Protein AF-A0A972IH77-F1 (afdb_monomer_lite)

Structure (mmCIF, N/CA/C/O backbone):
data_AF-A0A972IH77-F1
#
_entry.id   AF-A0A972IH77-F1
#
loop_
_atom_site.group_PDB
_atom_site.id
_atom_site.type_symbol
_atom_site.label_atom_id
_atom_site.label_alt_id
_atom_site.label_comp_id
_atom_site.label_asym_id
_atom_site.label_entity_id
_atom_site.label_seq_id
_atom_site.pdbx_PDB_ins_code
_atom_site.Cartn_x
_atom_site.Cartn_y
_atom_site.Cartn_z
_atom_site.occupancy
_atom_site.B_iso_or_equiv
_atom_site.auth_seq_id
_atom_site.auth_comp_id
_atom_site.auth_asym_id
_atom_site.auth_atom_id
_atom_site.pdbx_PDB_model_num
ATOM 1 N N . MET A 1 1 ? -26.146 19.045 13.809 1.00 35.78 1 MET A N 1
ATOM 2 C CA . MET A 1 1 ? -25.933 17.876 12.928 1.00 35.78 1 MET A CA 1
ATOM 3 C C . MET A 1 1 ? -24.527 17.370 13.223 1.00 35.78 1 MET A C 1
ATOM 5 O O . MET A 1 1 ? -23.576 18.064 12.896 1.00 35.78 1 MET A O 1
ATOM 9 N N . SER A 1 2 ? -24.388 16.290 13.991 1.00 40.09 2 SER A N 1
ATOM 10 C CA . SER A 1 2 ? -23.109 15.825 14.549 1.00 40.09 2 SER A CA 1
ATOM 11 C C . SER A 1 2 ? -22.182 15.271 13.461 1.00 40.09 2 SER A C 1
ATOM 13 O O . SER A 1 2 ? -22.385 14.157 12.984 1.00 40.09 2 SER A O 1
ATOM 15 N N . MET A 1 3 ? -21.156 16.037 13.081 1.00 47.47 3 MET A N 1
ATOM 16 C CA . MET A 1 3 ? -19.996 15.510 12.362 1.00 47.47 3 MET A CA 1
ATOM 17 C C . MET A 1 3 ? -19.123 14.750 13.365 1.00 47.47 3 MET A C 1
ATOM 19 O O . MET A 1 3 ? -18.404 15.369 14.143 1.00 47.47 3 MET A O 1
ATOM 23 N N . GLN A 1 4 ? -19.188 13.422 13.374 1.00 53.59 4 GLN A N 1
ATOM 24 C CA . GLN A 1 4 ? -18.115 12.608 13.948 1.00 53.59 4 GLN A CA 1
ATOM 25 C C . GLN A 1 4 ? -17.537 11.714 12.854 1.00 53.59 4 GLN A C 1
ATOM 27 O O . GLN A 1 4 ? -18.087 10.663 12.535 1.00 53.59 4 GLN A O 1
ATOM 32 N N . PRO A 1 5 ? -16.476 12.193 12.200 1.00 60.94 5 PRO A N 1
ATOM 33 C CA . PRO A 1 5 ? -15.297 11.355 11.994 1.00 60.94 5 PRO A CA 1
ATOM 34 C C . PRO A 1 5 ? -14.035 12.184 12.310 1.00 60.94 5 PRO A C 1
ATOM 36 O O . PRO A 1 5 ? -14.005 13.388 12.087 1.00 60.94 5 PRO A O 1
ATOM 39 N N . ILE A 1 6 ? -12.971 11.633 12.879 1.00 53.50 6 ILE A N 1
ATOM 40 C CA . ILE A 1 6 ? -11.896 10.946 12.154 1.00 53.50 6 ILE A CA 1
ATOM 41 C C . ILE A 1 6 ? -10.979 10.390 13.246 1.00 53.50 6 ILE A C 1
ATOM 43 O O . ILE A 1 6 ? -10.525 11.166 14.082 1.00 53.50 6 ILE A O 1
ATOM 47 N N . ASP A 1 7 ? -10.642 9.102 13.217 1.00 54.00 7 ASP A N 1
ATOM 48 C CA . ASP A 1 7 ? -9.379 8.696 13.830 1.00 54.00 7 ASP A CA 1
ATOM 49 C C . ASP A 1 7 ? -8.707 7.583 13.015 1.00 54.00 7 ASP A C 1
ATOM 51 O O . ASP A 1 7 ? -9.267 6.503 12.831 1.00 54.00 7 ASP A O 1
ATOM 55 N N . LEU A 1 8 ? -7.532 7.907 12.473 1.00 59.44 8 LEU A N 1
ATOM 56 C CA . LEU A 1 8 ? -6.726 7.152 11.508 1.00 59.44 8 LEU A CA 1
ATOM 57 C C . LEU A 1 8 ? -5.463 6.559 12.170 1.00 59.44 8 LEU A C 1
ATOM 59 O O . LEU A 1 8 ? -4.467 6.388 11.471 1.00 59.44 8 LEU A O 1
ATOM 63 N N . LEU A 1 9 ? -5.537 6.230 13.474 1.00 56.03 9 LEU A N 1
ATOM 64 C CA . LEU A 1 9 ? -4.468 5.827 14.425 1.00 56.03 9 LEU A CA 1
ATOM 65 C C . LEU A 1 9 ? -4.000 6.993 15.332 1.00 56.03 9 LEU A C 1
ATOM 67 O O . LEU A 1 9 ? -2.917 7.536 15.145 1.00 56.03 9 LEU A O 1
ATOM 71 N N . GLY A 1 10 ? -4.824 7.374 16.311 1.00 45.41 10 GLY A N 1
ATOM 72 C CA . GLY A 1 10 ? -4.765 8.644 17.046 1.00 45.41 10 GLY A CA 1
ATOM 73 C C . GLY A 1 10 ? -3.434 9.066 17.674 1.00 45.41 10 GLY A C 1
ATOM 74 O O . GLY A 1 10 ? -2.814 8.332 18.444 1.00 45.41 10 GLY A O 1
ATOM 75 N N . GLY A 1 11 ? -3.075 10.323 17.382 1.00 55.72 11 GLY A N 1
ATOM 76 C CA . GLY A 1 11 ? -1.849 11.033 17.759 1.00 55.72 11 GLY A CA 1
ATOM 77 C C . GLY A 1 11 ? -1.211 11.685 16.526 1.00 55.72 11 GLY A C 1
ATOM 78 O O . GLY A 1 11 ? -1.188 11.081 15.458 1.00 55.72 11 GLY A O 1
ATOM 79 N N . GLU A 1 12 ? -0.71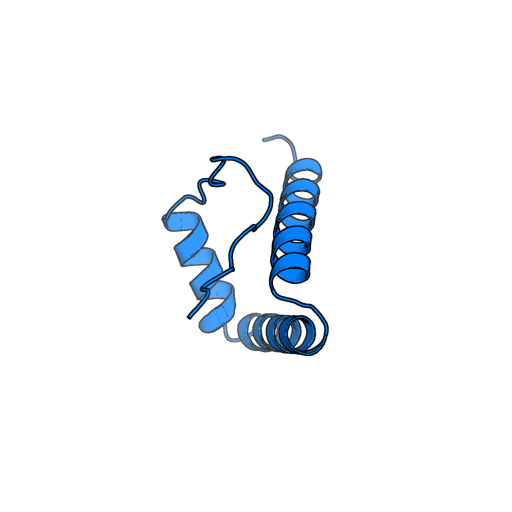6 12.925 16.637 1.00 49.16 12 GLU A N 1
ATOM 80 C CA . GLU A 1 12 ? -0.032 13.639 15.544 1.00 49.16 12 GLU A CA 1
A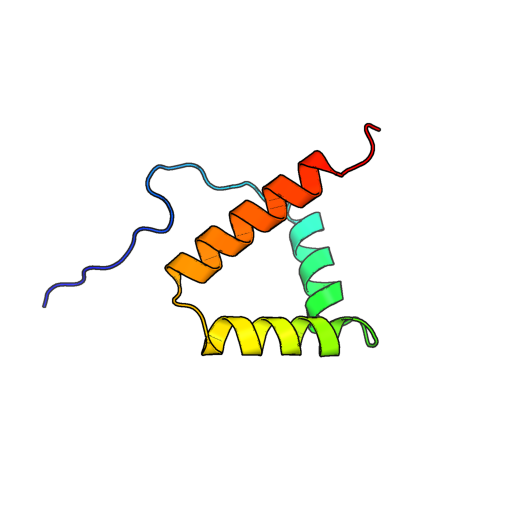TOM 81 C C . GLU A 1 12 ? 1.306 12.964 15.211 1.00 49.16 12 GLU A C 1
ATOM 83 O O . GLU A 1 12 ? 2.384 13.380 15.624 1.00 49.16 12 GLU A O 1
ATOM 88 N N . SER A 1 13 ? 1.262 11.866 14.475 1.00 52.88 13 SER A N 1
ATOM 89 C CA . SER A 1 13 ? 2.443 11.298 13.843 1.00 52.88 13 SER A CA 1
ATOM 90 C C . SER A 1 13 ? 2.101 11.002 12.401 1.00 52.88 13 SER A C 1
ATOM 92 O O . SER A 1 13 ? 1.728 9.901 12.006 1.00 52.88 13 SER A O 1
ATOM 94 N N . VAL A 1 14 ? 2.207 12.069 11.615 1.00 57.41 14 VAL A N 1
ATOM 95 C CA . VAL A 1 14 ? 2.218 12.017 10.160 1.00 57.41 14 VAL A CA 1
ATOM 96 C C . VAL A 1 14 ? 3.455 11.221 9.763 1.00 57.41 14 VAL A C 1
ATOM 98 O O . VAL A 1 14 ? 4.582 11.656 9.997 1.00 57.41 14 VAL A O 1
ATOM 101 N N . TYR A 1 15 ? 3.267 10.045 9.169 1.00 60.75 15 TYR A N 1
ATOM 102 C CA . TYR A 1 15 ? 4.367 9.382 8.480 1.00 60.75 15 TYR A CA 1
ATOM 103 C C . TYR A 1 15 ? 4.769 10.285 7.313 1.00 60.75 15 TYR A C 1
ATOM 105 O O . TYR A 1 15 ? 4.026 10.415 6.339 1.00 60.75 15 TYR A O 1
ATOM 113 N N . CYS A 1 16 ? 5.903 10.974 7.431 1.00 67.31 16 CYS A N 1
ATOM 114 C CA . CYS A 1 16 ? 6.423 11.789 6.342 1.00 67.31 16 CYS A CA 1
ATOM 115 C C . CYS A 1 16 ? 6.873 10.864 5.211 1.00 67.31 16 CYS A C 1
ATOM 117 O O . CYS A 1 16 ? 7.955 10.281 5.261 1.00 67.31 16 CYS A O 1
ATOM 119 N N . ILE A 1 17 ? 6.042 10.734 4.181 1.00 71.75 17 ILE A N 1
ATOM 120 C CA . ILE A 1 17 ? 6.463 10.162 2.904 1.00 71.75 17 ILE A CA 1
ATOM 121 C C . ILE A 1 17 ? 7.184 11.277 2.149 1.00 71.75 17 ILE A C 1
ATOM 123 O O . ILE A 1 17 ? 6.616 12.350 1.940 1.00 71.75 17 ILE A O 1
ATOM 127 N N . LYS A 1 18 ? 8.438 11.045 1.744 1.00 80.69 18 LYS A N 1
ATOM 128 C CA . LYS A 1 18 ? 9.171 12.014 0.921 1.00 80.69 18 LYS A CA 1
ATOM 129 C C . LYS A 1 18 ? 8.410 12.232 -0.389 1.00 80.69 18 LYS A C 1
ATOM 131 O O . LYS A 1 18 ? 7.991 11.258 -1.012 1.00 80.69 18 LYS A O 1
ATOM 136 N N . GLU A 1 19 ? 8.280 13.478 -0.834 1.00 84.50 19 GLU A N 1
ATOM 137 C CA . GLU A 1 19 ? 7.531 13.827 -2.051 1.00 84.50 19 GLU A CA 1
ATOM 138 C C . GLU A 1 19 ? 7.974 13.001 -3.270 1.00 84.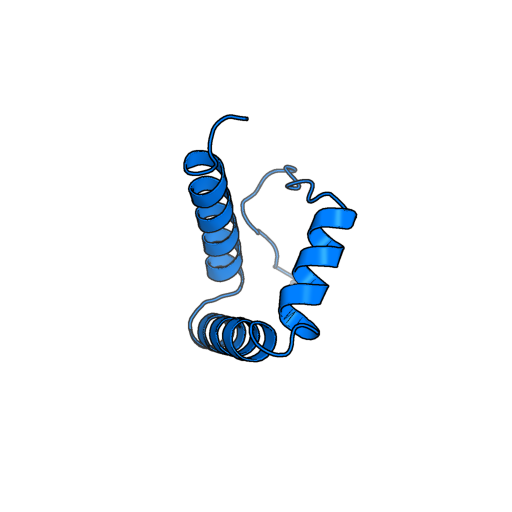50 19 GLU A C 1
ATOM 140 O O . GLU A 1 19 ? 7.136 12.410 -3.945 1.00 84.50 19 GLU A O 1
ATOM 145 N N . ASP A 1 20 ? 9.284 12.830 -3.473 1.00 85.50 20 ASP A N 1
ATOM 146 C CA . ASP A 1 20 ? 9.827 12.001 -4.560 1.00 85.50 20 ASP A CA 1
ATOM 147 C C . ASP A 1 20 ? 9.381 10.531 -4.478 1.00 85.50 20 ASP A C 1
ATOM 149 O O . ASP A 1 20 ? 9.113 9.884 -5.493 1.00 85.50 20 ASP A O 1
ATOM 153 N N . GLN A 1 21 ? 9.312 9.975 -3.263 1.00 84.62 21 GLN A N 1
ATOM 154 C CA . GLN A 1 21 ? 8.872 8.593 -3.047 1.00 84.62 21 GLN A CA 1
ATOM 155 C C . GLN A 1 21 ? 7.379 8.459 -3.332 1.00 84.62 21 GLN A C 1
ATOM 157 O O . GLN A 1 21 ? 6.949 7.467 -3.925 1.00 84.62 21 GLN A O 1
ATOM 162 N N . LEU A 1 22 ? 6.595 9.468 -2.950 1.00 88.50 22 LEU A N 1
ATOM 163 C CA . LEU A 1 22 ? 5.173 9.524 -3.247 1.00 88.50 22 LEU A CA 1
ATOM 164 C C . LEU A 1 22 ? 4.933 9.644 -4.759 1.00 88.50 22 LEU A C 1
ATOM 166 O O . LEU A 1 22 ? 4.150 8.874 -5.311 1.00 88.50 22 LEU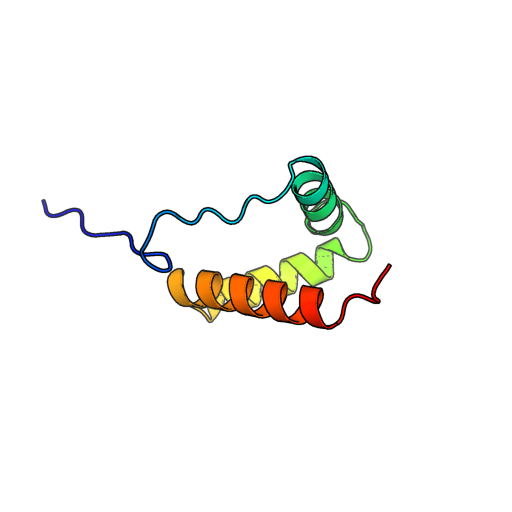 A O 1
ATOM 170 N N . ALA A 1 23 ? 5.657 10.533 -5.443 1.00 91.12 23 ALA A N 1
ATOM 171 C CA . ALA A 1 23 ? 5.579 10.708 -6.890 1.00 91.12 23 ALA A CA 1
ATOM 172 C C . ALA A 1 23 ? 5.899 9.403 -7.633 1.00 91.12 23 ALA A C 1
ATOM 174 O O . ALA A 1 23 ? 5.110 8.953 -8.462 1.00 91.12 23 ALA A O 1
ATOM 175 N N . ARG A 1 24 ? 6.995 8.726 -7.270 1.00 91.75 24 ARG A N 1
ATOM 176 C CA . ARG A 1 24 ? 7.365 7.440 -7.877 1.00 91.75 24 ARG A CA 1
ATOM 177 C C . ARG A 1 24 ? 6.356 6.329 -7.581 1.00 91.75 24 ARG A C 1
ATOM 179 O O . ARG A 1 24 ? 6.106 5.481 -8.435 1.00 91.75 24 ARG A O 1
ATOM 186 N N . SER A 1 25 ? 5.751 6.340 -6.392 1.00 91.88 25 SER A N 1
ATOM 187 C CA . SER A 1 25 ? 4.667 5.411 -6.049 1.00 91.88 25 SER A CA 1
ATOM 188 C C . SER A 1 25 ? 3.451 5.631 -6.952 1.00 91.88 25 SER A C 1
ATOM 190 O O . SER A 1 25 ? 2.874 4.664 -7.448 1.00 91.88 25 SER A O 1
ATOM 192 N N . PHE A 1 26 ? 3.100 6.890 -7.233 1.00 93.62 26 PHE A N 1
ATOM 193 C CA . PHE A 1 26 ? 2.036 7.226 -8.178 1.00 93.62 26 PHE A CA 1
ATOM 194 C C . PHE A 1 26 ? 2.371 6.835 -9.614 1.00 93.62 26 PHE A C 1
ATOM 196 O O . PHE A 1 26 ? 1.509 6.296 -10.304 1.00 93.62 26 PHE A O 1
ATOM 203 N N . GLU A 1 27 ? 3.606 7.046 -10.066 1.00 95.06 27 GLU A N 1
ATOM 204 C CA . GLU A 1 27 ? 4.039 6.586 -11.387 1.00 95.06 27 GLU A CA 1
ATOM 205 C C . GLU A 1 27 ? 3.874 5.071 -11.531 1.00 95.06 27 GLU A C 1
ATOM 207 O O . GLU A 1 27 ? 3.261 4.609 -12.493 1.00 95.06 27 GLU A O 1
ATOM 212 N N . LEU A 1 28 ? 4.327 4.295 -10.544 1.00 95.81 28 LEU A N 1
ATOM 213 C CA . LEU A 1 28 ? 4.196 2.840 -10.573 1.00 95.81 28 LEU A CA 1
ATOM 214 C C . LEU A 1 28 ? 2.726 2.389 -10.525 1.00 95.81 28 LEU A C 1
ATOM 216 O O . LEU A 1 28 ? 2.325 1.481 -11.249 1.00 95.81 28 LEU A O 1
ATOM 220 N N . ALA A 1 29 ? 1.913 3.033 -9.686 1.00 95.62 29 ALA A N 1
ATOM 221 C CA . ALA A 1 29 ? 0.516 2.662 -9.492 1.00 95.62 29 ALA A CA 1
ATOM 222 C C . ALA A 1 29 ? -0.404 3.104 -10.640 1.00 95.62 29 ALA A C 1
ATOM 224 O O . ALA A 1 29 ? -1.433 2.465 -10.860 1.00 95.62 29 ALA A O 1
ATOM 225 N N . GLN A 1 30 ? -0.083 4.188 -11.352 1.00 94.81 30 GLN A N 1
ATOM 226 C CA . GLN A 1 30 ? -0.993 4.811 -12.326 1.00 94.81 30 GLN A CA 1
ATOM 227 C C . GLN A 1 30 ? -0.468 4.843 -13.765 1.00 94.81 30 GLN A C 1
ATOM 229 O O . GLN A 1 30 ? -1.269 4.972 -14.686 1.00 94.81 30 GLN A O 1
ATOM 234 N N . ARG A 1 31 ? 0.852 4.794 -13.978 1.00 94.12 31 ARG A N 1
ATOM 235 C CA . ARG A 1 31 ? 1.465 5.043 -15.295 1.00 94.12 31 ARG A CA 1
ATOM 236 C C . ARG A 1 31 ? 2.289 3.873 -15.824 1.00 94.12 31 ARG A C 1
ATOM 238 O O . ARG A 1 31 ? 2.438 3.761 -17.036 1.00 94.12 31 ARG A O 1
ATOM 245 N N . ASP A 1 32 ? 2.810 3.007 -14.956 1.00 96.56 32 ASP A N 1
ATOM 246 C CA . ASP A 1 32 ? 3.580 1.839 -15.389 1.00 96.56 32 ASP A CA 1
ATOM 247 C C . ASP A 1 32 ? 2.678 0.793 -16.077 1.00 96.56 32 ASP A C 1
ATOM 249 O O . ASP A 1 32 ? 1.767 0.264 -15.436 1.00 96.56 32 ASP A O 1
ATOM 253 N N . PRO A 1 33 ? 2.910 0.438 -17.355 1.00 94.62 33 PRO A N 1
ATOM 254 C CA . PRO A 1 33 ? 1.990 -0.406 -18.124 1.00 94.62 33 PRO A CA 1
ATOM 255 C C . PRO A 1 33 ? 1.881 -1.845 -17.600 1.00 94.62 33 PRO A C 1
ATOM 257 O O . PRO A 1 33 ? 0.904 -2.531 -17.897 1.00 94.62 33 PRO A O 1
ATOM 260 N N . VAL A 1 34 ? 2.864 -2.316 -16.827 1.00 96.25 34 VAL A N 1
ATOM 261 C CA . VAL A 1 34 ? 2.892 -3.685 -16.291 1.00 96.25 34 VAL A CA 1
ATOM 262 C C . VAL A 1 34 ? 2.335 -3.735 -14.868 1.00 96.25 34 VAL A C 1
ATOM 264 O O . VAL A 1 34 ? 1.544 -4.615 -14.522 1.00 96.25 34 VAL A O 1
ATOM 267 N N . SER A 1 35 ? 2.749 -2.794 -14.029 1.00 96.62 35 SER A N 1
ATOM 268 C CA . SER A 1 35 ? 2.458 -2.767 -12.597 1.00 96.62 35 SER A CA 1
ATOM 269 C C . SER A 1 35 ? 1.149 -2.053 -12.299 1.00 96.62 35 SER A C 1
ATOM 271 O O . SER A 1 35 ? 0.422 -2.504 -11.414 1.00 96.62 35 SER A O 1
ATOM 273 N N . SER A 1 36 ? 0.804 -0.999 -13.049 1.00 97.75 36 SER A N 1
ATOM 274 C CA . SER A 1 36 ? -0.409 -0.213 -12.806 1.00 97.75 36 SER A CA 1
ATOM 275 C C . SER A 1 36 ? -1.676 -1.075 -12.811 1.00 97.75 36 SER A C 1
ATOM 277 O O . SER A 1 36 ? -2.397 -1.016 -11.814 1.00 97.75 36 SER A O 1
ATOM 279 N N . PRO A 1 37 ? -1.934 -1.963 -13.798 1.00 97.81 37 PRO A N 1
ATOM 280 C CA . PRO A 1 37 ? -3.140 -2.795 -13.775 1.00 97.81 37 PRO A CA 1
ATOM 281 C C . PRO A 1 37 ? -3.233 -3.686 -12.529 1.00 97.81 37 PRO A C 1
ATOM 283 O O . PRO A 1 37 ? -4.305 -3.848 -11.952 1.00 97.81 37 PRO A O 1
ATOM 286 N N . ARG A 1 38 ? -2.097 -4.233 -12.075 1.00 97.94 38 ARG A N 1
ATOM 287 C CA . ARG A 1 38 ? -2.028 -5.117 -10.901 1.00 97.94 38 ARG A CA 1
ATOM 288 C C . ARG A 1 38 ? -2.248 -4.345 -9.603 1.00 97.94 38 ARG A C 1
ATOM 290 O O . ARG A 1 38 ? -2.977 -4.809 -8.733 1.00 97.94 38 ARG A O 1
ATOM 297 N N . ILE A 1 39 ? -1.624 -3.174 -9.482 1.00 97.50 39 ILE A N 1
ATOM 298 C CA . ILE A 1 39 ? -1.734 -2.319 -8.298 1.00 97.50 39 ILE A CA 1
ATOM 299 C C . ILE A 1 39 ? -3.153 -1.759 -8.184 1.00 97.50 39 ILE A C 1
ATOM 301 O O . ILE A 1 39 ? -3.736 -1.821 -7.107 1.00 97.50 39 ILE A O 1
ATOM 305 N N . GLN A 1 40 ? -3.739 -1.274 -9.280 1.00 97.88 40 GLN A N 1
ATOM 306 C CA . GLN A 1 40 ? -5.112 -0.760 -9.283 1.00 97.88 40 GLN A CA 1
ATOM 307 C C . GLN A 1 40 ? -6.137 -1.850 -8.954 1.00 97.88 40 GLN A C 1
ATOM 309 O O . GLN A 1 40 ? -7.054 -1.598 -8.177 1.00 97.88 40 GLN A O 1
ATOM 314 N N . ALA A 1 41 ? -5.961 -3.070 -9.475 1.00 97.94 41 ALA A N 1
ATOM 315 C CA . ALA A 1 41 ? -6.826 -4.195 -9.122 1.00 97.94 41 ALA A CA 1
ATOM 316 C C . ALA A 1 41 ? -6.765 -4.515 -7.618 1.00 97.94 41 ALA A C 1
ATOM 318 O O . ALA A 1 41 ? -7.808 -4.638 -6.978 1.00 97.94 41 ALA A O 1
ATOM 319 N N . ALA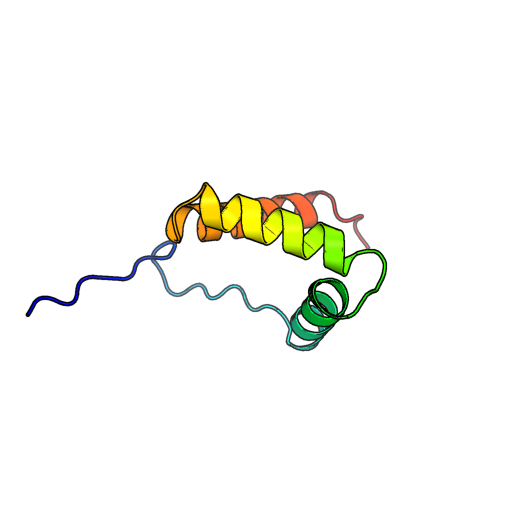 A 1 42 ? -5.559 -4.571 -7.042 1.00 98.06 42 ALA A N 1
ATOM 320 C CA . ALA 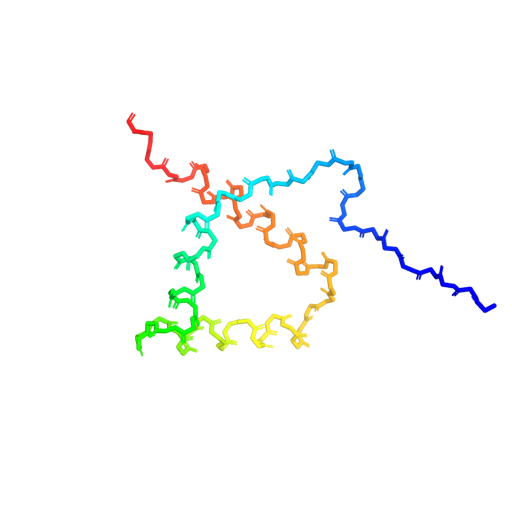A 1 42 ? -5.379 -4.792 -5.608 1.00 98.06 42 ALA A CA 1
ATOM 321 C C . ALA A 1 42 ? -5.972 -3.651 -4.765 1.00 98.06 42 ALA A C 1
ATOM 323 O O . ALA A 1 42 ? -6.601 -3.912 -3.744 1.00 98.06 42 ALA A O 1
ATOM 324 N N . ILE A 1 43 ? -5.818 -2.391 -5.197 1.00 97.12 43 ILE A N 1
ATOM 325 C CA . ILE A 1 43 ? -6.476 -1.249 -4.547 1.00 97.12 43 ILE A CA 1
ATOM 326 C C . ILE A 1 43 ? -7.989 -1.469 -4.555 1.00 97.12 43 ILE A C 1
ATOM 328 O O . ILE A 1 43 ? -8.583 -1.480 -3.484 1.00 97.12 43 ILE A O 1
ATOM 332 N N . GLY A 1 44 ? -8.598 -1.721 -5.717 1.00 97.81 44 GLY A N 1
ATOM 333 C CA . GLY A 1 44 ? -10.045 -1.921 -5.830 1.00 97.81 44 GLY A CA 1
ATOM 334 C C . GLY A 1 44 ? -10.577 -3.045 -4.936 1.00 97.81 44 GLY A C 1
ATOM 335 O O . GLY A 1 44 ? -11.595 -2.871 -4.264 1.00 97.81 44 GLY A O 1
ATOM 336 N N . GLU A 1 45 ? -9.862 -4.168 -4.854 1.00 98.12 45 GLU A N 1
ATOM 337 C CA . GLU A 1 45 ? -10.203 -5.263 -3.942 1.00 98.12 45 GLU A CA 1
ATOM 338 C C . GLU A 1 45 ? -10.181 -4.802 -2.477 1.00 98.12 45 GLU A C 1
ATOM 340 O O . GLU A 1 45 ? -11.164 -4.993 -1.755 1.00 98.12 45 GLU A O 1
ATOM 345 N N . LEU A 1 46 ? -9.116 -4.120 -2.046 1.00 97.50 46 LEU A N 1
ATOM 346 C CA . LEU A 1 46 ? -9.000 -3.585 -0.687 1.00 97.50 46 LEU A CA 1
ATOM 347 C C . LEU A 1 46 ? -10.081 -2.542 -0.378 1.00 97.50 46 LEU A C 1
ATOM 349 O O . LEU A 1 46 ? -10.603 -2.517 0.733 1.00 97.50 46 LEU A O 1
ATOM 353 N N . GLU A 1 47 ? -10.441 -1.683 -1.334 1.00 96.94 47 GLU A N 1
ATOM 354 C CA . GLU A 1 47 ? -11.504 -0.686 -1.150 1.00 96.94 47 GLU A CA 1
ATOM 355 C C . GLU A 1 47 ? -12.893 -1.316 -1.032 1.00 96.94 47 GLU A C 1
ATOM 357 O O . GLU A 1 47 ? -13.747 -0.765 -0.338 1.00 96.94 47 GLU A O 1
ATOM 362 N N . SER A 1 48 ? -13.111 -2.464 -1.678 1.00 97.69 48 SER A N 1
ATOM 363 C CA . SER A 1 48 ? -14.375 -3.204 -1.609 1.00 97.69 48 SER A CA 1
ATOM 364 C C . SER A 1 48 ? -14.519 -4.069 -0.353 1.00 97.69 48 SER A C 1
ATOM 366 O O . SER A 1 48 ? -15.640 -4.363 0.059 1.00 97.69 48 SER A O 1
ATOM 368 N N . THR A 1 49 ? -13.400 -4.474 0.257 1.00 97.75 49 THR A N 1
ATOM 369 C CA . THR A 1 49 ? -13.370 -5.456 1.356 1.00 97.75 49 THR A CA 1
ATOM 370 C C . THR A 1 49 ? -13.079 -4.846 2.721 1.00 97.75 49 THR A C 1
ATOM 372 O O . THR A 1 49 ? -13.513 -5.403 3.727 1.00 97.75 49 THR A O 1
ATOM 375 N N . LEU A 1 50 ? -12.370 -3.715 2.777 1.00 96.50 50 LEU A N 1
ATOM 376 C CA . LEU A 1 50 ? -11.911 -3.104 4.022 1.00 96.50 50 LEU A CA 1
ATOM 377 C C . LEU A 1 50 ? -12.489 -1.702 4.224 1.00 96.50 50 LEU A C 1
ATOM 379 O O . LEU A 1 50 ? -12.553 -0.865 3.315 1.00 96.50 50 LEU A O 1
ATOM 383 N N . THR A 1 51 ? -12.820 -1.392 5.474 1.00 94.50 51 THR A N 1
ATOM 384 C CA . THR A 1 51 ? -13.172 -0.034 5.888 1.00 94.50 51 THR A CA 1
ATOM 385 C C . THR A 1 51 ? -11.982 0.918 5.728 1.00 94.50 51 THR A C 1
ATOM 387 O O . THR A 1 51 ? -10.821 0.519 5.614 1.00 94.50 51 THR A O 1
ATOM 390 N N . ARG A 1 52 ? -12.250 2.229 5.752 1.00 88.00 52 ARG A N 1
ATOM 391 C CA . ARG A 1 52 ? -11.205 3.264 5.659 1.00 88.00 52 ARG A CA 1
ATOM 392 C C . ARG A 1 52 ? -10.092 3.082 6.699 1.00 88.00 52 ARG A C 1
ATOM 394 O O . ARG A 1 52 ? -8.920 3.231 6.362 1.00 88.00 52 ARG A O 1
ATOM 401 N N . ASN A 1 53 ? -10.454 2.763 7.940 1.00 86.75 53 ASN A N 1
ATOM 402 C CA . ASN A 1 53 ? -9.491 2.622 9.031 1.00 86.75 53 ASN A CA 1
ATOM 403 C C . ASN A 1 53 ? -8.695 1.318 8.929 1.00 86.75 53 ASN A C 1
ATOM 405 O O . ASN A 1 53 ? -7.497 1.321 9.194 1.00 86.75 53 ASN A O 1
ATOM 409 N N . GLU A 1 54 ? -9.318 0.230 8.476 1.00 92.75 54 GLU A N 1
ATOM 410 C CA . GLU A 1 54 ? -8.611 -1.027 8.206 1.00 92.75 54 GLU A CA 1
ATOM 411 C C . GLU A 1 54 ? -7.609 -0.872 7.060 1.00 92.75 54 GLU A C 1
ATOM 413 O O . GLU A 1 54 ? -6.481 -1.347 7.170 1.00 92.75 54 GLU A O 1
ATOM 418 N N . ARG A 1 55 ? -7.965 -0.137 5.996 1.00 93.81 55 ARG A N 1
ATOM 419 C CA . ARG A 1 55 ? -7.025 0.197 4.914 1.00 93.81 55 ARG A CA 1
ATOM 420 C C . ARG A 1 55 ? -5.846 1.027 5.409 1.00 93.81 55 ARG A C 1
ATOM 422 O O . ARG A 1 55 ? -4.711 0.748 5.031 1.00 93.81 55 ARG A O 1
ATOM 429 N N . ALA A 1 56 ? -6.099 2.018 6.265 1.00 90.12 56 ALA A N 1
ATOM 430 C CA . ALA A 1 56 ? -5.035 2.811 6.874 1.00 90.12 56 ALA A CA 1
ATOM 431 C C . ALA A 1 56 ? -4.106 1.928 7.723 1.00 90.12 56 ALA A C 1
ATOM 433 O O . ALA A 1 56 ? -2.900 1.913 7.489 1.00 90.12 56 ALA A O 1
ATOM 434 N N . ALA A 1 57 ? -4.661 1.124 8.636 1.00 91.12 57 ALA A N 1
ATOM 435 C CA . ALA A 1 57 ? -3.891 0.197 9.462 1.00 91.12 57 ALA A CA 1
ATOM 436 C C . ALA A 1 57 ? -3.064 -0.788 8.616 1.00 91.12 57 ALA A C 1
ATOM 438 O O . ALA A 1 57 ? -1.879 -0.991 8.884 1.00 91.12 57 ALA A O 1
ATOM 439 N N . LEU A 1 58 ? -3.656 -1.351 7.557 1.00 93.75 58 LEU A N 1
ATOM 440 C CA . LEU A 1 58 ? -2.960 -2.235 6.626 1.00 93.75 58 LEU A CA 1
ATOM 441 C C . LEU A 1 58 ? -1.779 -1.529 5.951 1.00 93.75 58 LEU A C 1
ATOM 443 O O . LEU A 1 58 ? -0.693 -2.103 5.891 1.00 93.75 58 LEU A O 1
ATOM 447 N N . ALA A 1 59 ? -1.960 -0.292 5.480 1.00 90.69 59 ALA A N 1
ATOM 448 C CA . ALA A 1 59 ? -0.887 0.477 4.855 1.00 90.69 59 ALA A CA 1
ATOM 449 C C . ALA A 1 59 ? 0.311 0.652 5.805 1.00 90.69 59 ALA A C 1
ATOM 451 O O . ALA A 1 59 ? 1.445 0.382 5.410 1.00 90.69 59 ALA A O 1
ATOM 452 N N . PHE A 1 60 ? 0.067 1.006 7.072 1.00 88.50 60 PHE A N 1
ATOM 453 C CA . PHE A 1 60 ? 1.130 1.125 8.076 1.00 88.50 60 PHE A CA 1
ATOM 454 C C . PHE A 1 60 ? 1.853 -0.199 8.338 1.00 88.50 60 PHE A C 1
ATOM 456 O O . PHE A 1 60 ? 3.083 -0.231 8.372 1.00 88.50 60 PHE A O 1
ATOM 463 N N . VAL A 1 61 ? 1.114 -1.304 8.470 1.00 91.31 61 VAL A N 1
ATOM 464 C CA . VAL A 1 61 ? 1.704 -2.638 8.677 1.00 91.31 61 VAL A CA 1
ATOM 465 C C . VAL A 1 61 ? 2.546 -3.072 7.475 1.00 91.31 61 VAL A C 1
ATOM 467 O O . VAL A 1 61 ? 3.615 -3.655 7.655 1.00 91.31 61 VAL A O 1
ATOM 470 N N . LEU A 1 62 ? 2.097 -2.795 6.248 1.00 92.25 62 LEU A N 1
ATOM 471 C CA . LEU A 1 62 ? 2.864 -3.106 5.041 1.00 92.25 62 LEU A CA 1
ATOM 472 C C . LEU A 1 62 ? 4.161 -2.295 4.976 1.00 92.25 62 LEU A C 1
ATOM 474 O O . LEU A 1 62 ? 5.211 -2.872 4.703 1.00 92.25 62 LEU A O 1
ATOM 478 N N . ILE A 1 63 ? 4.105 -0.994 5.275 1.00 88.12 63 ILE A N 1
ATOM 479 C CA . ILE A 1 63 ? 5.292 -0.129 5.314 1.00 88.12 63 ILE A CA 1
ATOM 480 C C . ILE A 1 63 ? 6.303 -0.638 6.351 1.00 88.12 63 ILE A C 1
ATOM 482 O O . ILE A 1 63 ? 7.470 -0.826 6.013 1.00 88.12 63 ILE A O 1
ATOM 486 N N . ASP A 1 64 ? 5.867 -0.923 7.582 1.00 88.62 64 ASP A N 1
ATOM 487 C CA . ASP A 1 64 ? 6.739 -1.446 8.647 1.00 88.62 64 ASP A CA 1
ATOM 488 C C . ASP A 1 64 ? 7.427 -2.759 8.239 1.00 88.62 64 ASP A C 1
ATOM 490 O O . ASP A 1 64 ? 8.640 -2.916 8.405 1.00 88.62 64 ASP A O 1
ATOM 494 N N . ARG A 1 65 ? 6.676 -3.689 7.636 1.00 91.69 65 ARG A N 1
ATOM 495 C CA . ARG A 1 65 ? 7.231 -4.951 7.129 1.00 91.69 65 ARG A CA 1
ATOM 496 C C . ARG A 1 65 ? 8.277 -4.715 6.045 1.00 91.69 65 ARG A C 1
ATOM 498 O O . ARG A 1 65 ? 9.355 -5.296 6.127 1.00 91.69 65 ARG A O 1
ATOM 505 N N . LEU A 1 66 ? 7.979 -3.857 5.068 1.00 88.31 66 LEU A N 1
ATOM 506 C CA . LEU A 1 66 ? 8.898 -3.539 3.973 1.00 88.31 66 LEU A CA 1
ATOM 507 C C . LEU A 1 66 ? 10.208 -2.944 4.497 1.00 88.31 66 LEU A C 1
ATOM 509 O O . LEU A 1 66 ? 11.276 -3.379 4.071 1.00 88.31 66 LEU A O 1
ATOM 513 N N . LEU A 1 67 ? 10.134 -2.021 5.462 1.00 85.62 67 LEU A N 1
ATOM 514 C CA . LEU A 1 67 ? 11.309 -1.407 6.087 1.00 85.62 67 LEU A CA 1
ATOM 515 C C . LEU A 1 67 ? 12.171 -2.418 6.846 1.00 85.62 67 LEU A C 1
ATOM 517 O O . LEU A 1 67 ? 13.393 -2.361 6.758 1.00 85.62 67 LEU A O 1
ATOM 521 N N . LYS A 1 68 ? 11.556 -3.372 7.551 1.00 87.94 68 LYS A N 1
ATOM 522 C CA . LYS A 1 68 ? 12.283 -4.431 8.275 1.00 87.94 68 LYS A CA 1
ATOM 523 C C . LYS A 1 68 ? 12.950 -5.449 7.354 1.00 87.94 68 LYS A C 1
ATOM 525 O O . LYS A 1 68 ? 13.902 -6.103 7.763 1.00 87.94 68 LYS A O 1
ATOM 530 N N . THR A 1 69 ? 12.438 -5.606 6.136 1.00 87.06 69 THR A N 1
ATOM 531 C CA . THR A 1 69 ? 13.005 -6.506 5.121 1.00 87.06 69 THR A CA 1
ATOM 532 C C . THR A 1 69 ? 13.927 -5.805 4.128 1.00 87.06 69 THR A C 1
ATOM 534 O O . THR A 1 69 ? 14.521 -6.475 3.283 1.00 87.06 69 THR A O 1
ATOM 537 N N . ALA A 1 70 ? 14.043 -4.476 4.195 1.00 75.06 70 ALA A N 1
ATOM 538 C CA . ALA A 1 70 ? 14.967 -3.741 3.348 1.00 75.06 70 ALA A CA 1
ATOM 539 C C . ALA A 1 70 ? 16.404 -4.162 3.709 1.00 75.06 70 ALA A C 1
ATOM 541 O O . ALA A 1 70 ? 16.740 -4.188 4.896 1.00 75.06 70 ALA A O 1
ATOM 542 N N . PRO A 1 71 ? 17.253 -4.520 2.730 1.00 59.94 71 PRO A N 1
ATOM 543 C CA . PRO A 1 71 ? 18.648 -4.813 3.017 1.00 59.94 71 PRO A CA 1
ATOM 544 C C . PRO A 1 71 ? 19.282 -3.580 3.666 1.00 59.94 71 PRO A C 1
ATOM 546 O O . PRO A 1 71 ? 19.127 -2.470 3.153 1.00 59.94 71 PRO A O 1
ATOM 549 N N . SER A 1 72 ? 19.956 -3.773 4.804 1.00 58.56 72 SER A N 1
ATOM 550 C CA . SER A 1 72 ? 20.776 -2.729 5.417 1.00 58.56 72 SER A CA 1
ATOM 551 C C . SER A 1 72 ? 21.751 -2.220 4.359 1.00 58.56 72 SER A C 1
ATOM 553 O O . SER A 1 72 ? 22.507 -3.020 3.802 1.00 58.56 72 SER A O 1
ATOM 555 N N . ALA A 1 73 ? 21.647 -0.930 4.035 1.00 52.97 73 ALA A N 1
ATOM 556 C CA . ALA A 1 73 ? 22.524 -0.261 3.080 1.00 52.97 73 ALA A CA 1
ATOM 557 C C . ALA A 1 73 ? 23.995 -0.338 3.509 1.00 52.97 73 ALA A C 1
ATOM 559 O O . ALA A 1 73 ? 24.251 -0.300 4.737 1.00 52.97 73 ALA A O 1
#

pLDDT: mean 82.12, std 17.95, range [35.78, 98.12]

Radius of gyration: 15.0 Å; chains: 1; bounding box: 48×24×36 Å

Foldseek 3Di:
DDDDDDDLPDDPDDPDDDPVNVVVVCCQCPPPPPRVVVNVVVVVVCVVPDDPSRVSVVVVVVVVVCVVPPPDD

Secondary structure (DSSP, 8-state):
-------SSSSS------HHHHHHHHHHHHT-TTHHHHHHHHHHHHHHHS-HHHHHHHHHHHHHHHHHHSPP-

Sequence (73 aa):
MSMQPIDLLGGESVYCIKEDQLARSFELAQRDPVSSPRIQAAIGELESTLTRNERAALAFVLIDRLLKTAPSA